Protein AF-A0A962I742-F1 (afdb_monomer)

Radius of gyration: 15.77 Å; Cα contacts (8 Å, |Δi|>4): 439; chains: 1; bounding box: 38×50×47 Å

Structure (mmCIF, N/CA/C/O backbone):
data_AF-A0A962I742-F1
#
_entry.id   AF-A0A962I742-F1
#
loop_
_atom_site.group_PDB
_atom_site.id
_atom_site.type_symbol
_atom_site.label_atom_id
_atom_site.label_alt_id
_atom_site.label_comp_id
_atom_site.label_asym_id
_atom_site.label_entity_id
_atom_site.label_seq_id
_atom_site.pdbx_PDB_ins_code
_atom_site.Cartn_x
_atom_site.Cartn_y
_atom_site.Cartn_z
_atom_site.occupancy
_atom_site.B_iso_or_equiv
_atom_site.auth_seq_id
_atom_site.auth_comp_id
_atom_site.auth_asym_id
_atom_site.auth_atom_id
_atom_site.pdbx_PDB_model_num
ATOM 1 N N . GLY A 1 1 ? -5.589 35.780 15.529 1.00 32.78 1 GLY A N 1
ATOM 2 C CA . GLY A 1 1 ? -4.569 34.776 15.189 1.00 32.78 1 GLY A CA 1
ATOM 3 C C . GLY A 1 1 ? -5.233 33.703 14.368 1.00 32.78 1 GLY A C 1
ATOM 4 O O . GLY A 1 1 ? -6.013 32.946 14.924 1.00 32.78 1 GLY A O 1
ATOM 5 N N . ASN A 1 2 ? -5.004 33.693 13.056 1.00 33.25 2 ASN A N 1
ATOM 6 C CA . ASN A 1 2 ? -5.565 32.672 12.175 1.00 33.25 2 ASN A CA 1
ATOM 7 C C . ASN A 1 2 ? -4.674 31.437 12.244 1.00 33.25 2 ASN A C 1
ATOM 9 O O . ASN A 1 2 ? -3.672 31.348 11.544 1.00 33.25 2 ASN A O 1
ATOM 13 N N . ASN A 1 3 ? -5.045 30.498 13.109 1.00 39.72 3 ASN A N 1
ATOM 14 C CA . ASN A 1 3 ? -4.461 29.166 13.140 1.00 39.72 3 ASN A CA 1
ATOM 15 C C . ASN A 1 3 ? -5.149 28.301 12.073 1.00 39.72 3 ASN A C 1
ATOM 17 O O . ASN A 1 3 ? -5.764 27.285 12.383 1.00 39.72 3 ASN A O 1
ATOM 21 N N . THR A 1 4 ? -5.127 28.753 10.814 1.00 40.09 4 THR A N 1
ATOM 22 C CA . THR A 1 4 ? -5.476 27.881 9.689 1.00 40.09 4 THR A CA 1
ATOM 23 C C . THR A 1 4 ? -4.421 26.782 9.665 1.00 40.09 4 THR A C 1
ATOM 25 O O . THR A 1 4 ? -3.251 27.116 9.450 1.00 40.09 4 THR A O 1
ATOM 28 N N . PRO A 1 5 ? -4.777 25.508 9.912 1.00 49.94 5 PRO A N 1
ATOM 29 C CA . PRO A 1 5 ? -3.835 24.417 9.738 1.00 49.94 5 PRO A CA 1
ATOM 30 C C . PRO A 1 5 ? -3.322 24.522 8.307 1.00 49.94 5 PRO A C 1
ATOM 32 O O . PRO A 1 5 ? -4.120 24.595 7.370 1.00 49.94 5 PRO A O 1
ATOM 35 N N . THR A 1 6 ? -2.007 24.602 8.126 1.00 50.78 6 THR A N 1
ATOM 36 C CA . THR A 1 6 ? -1.408 24.458 6.801 1.00 50.78 6 THR A CA 1
ATOM 37 C C . THR A 1 6 ? -1.999 23.193 6.167 1.00 50.78 6 THR A C 1
ATOM 39 O O . THR A 1 6 ? -1.968 22.144 6.817 1.00 50.78 6 THR A O 1
ATOM 42 N N . PRO A 1 7 ? -2.602 23.257 4.961 1.00 55.03 7 PRO A N 1
ATOM 43 C CA . PRO A 1 7 ? -3.207 22.081 4.351 1.00 55.03 7 PRO A CA 1
ATOM 44 C C . PRO A 1 7 ? -2.136 21.002 4.200 1.00 55.03 7 PRO A C 1
ATOM 46 O O . PRO A 1 7 ? -1.215 21.147 3.399 1.00 55.03 7 PRO A O 1
ATOM 49 N N . GLN A 1 8 ? -2.234 19.929 4.987 1.00 59.94 8 GLN A N 1
ATOM 50 C CA . GLN A 1 8 ? -1.226 18.862 5.004 1.00 59.94 8 GLN A CA 1
ATOM 51 C C . GLN A 1 8 ? -1.271 17.994 3.726 1.00 59.94 8 GLN A C 1
ATOM 53 O O . GLN A 1 8 ? -0.468 17.086 3.566 1.00 59.94 8 GLN A O 1
ATOM 58 N N . GLY A 1 9 ? -2.169 18.302 2.778 1.00 64.56 9 GLY A N 1
ATOM 59 C CA . GLY A 1 9 ? -2.245 17.650 1.464 1.00 64.56 9 GLY A CA 1
ATOM 60 C C . GLY A 1 9 ? -2.973 16.305 1.451 1.00 64.56 9 GLY A C 1
ATOM 61 O O . GLY A 1 9 ? -2.983 15.650 0.414 1.00 64.56 9 GLY A O 1
ATOM 62 N N . TYR A 1 10 ? -3.586 15.907 2.570 1.00 76.88 10 TYR A N 1
ATOM 63 C CA . TYR A 1 10 ? -4.415 14.703 2.647 1.00 76.88 10 TYR A CA 1
ATOM 64 C C . TYR A 1 10 ? -5.630 14.760 1.725 1.00 76.88 10 TYR A C 1
ATOM 66 O O . TYR A 1 10 ? -6.184 15.835 1.486 1.00 76.88 10 TYR A O 1
ATOM 74 N N . GLY A 1 11 ? -6.077 13.581 1.293 1.00 76.31 11 GLY A N 1
ATOM 75 C CA . GLY A 1 11 ? -7.223 13.417 0.400 1.00 76.31 11 GLY A CA 1
ATOM 76 C C . GLY A 1 11 ? -6.829 13.223 -1.060 1.00 76.31 11 GLY A C 1
ATOM 77 O O . GLY A 1 11 ? -7.676 13.390 -1.929 1.00 76.31 11 GLY A O 1
ATOM 78 N N . TYR A 1 12 ? -5.558 12.894 -1.326 1.00 88.75 12 TYR A N 1
ATOM 79 C CA . TYR A 1 12 ? -5.161 12.396 -2.643 1.00 88.75 12 TYR A CA 1
ATOM 80 C C . TYR A 1 12 ? -5.778 11.020 -2.910 1.00 88.75 12 TYR A C 1
ATOM 82 O O . TYR A 1 12 ? -6.292 10.787 -3.996 1.00 88.75 12 TYR A O 1
ATOM 90 N N . ASP A 1 13 ? -5.807 10.178 -1.877 1.00 95.44 13 ASP A N 1
ATOM 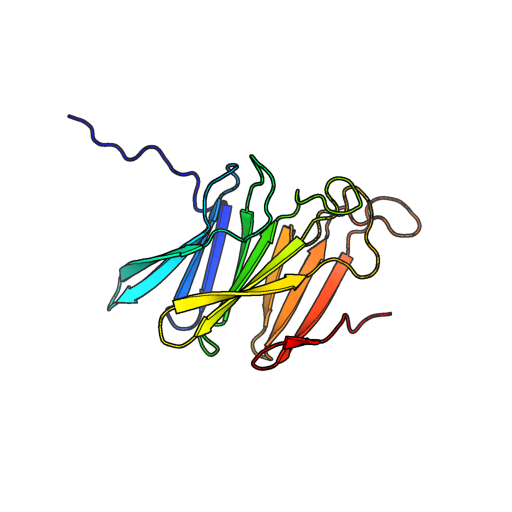91 C CA . ASP A 1 13 ? -6.585 8.947 -1.843 1.00 95.44 13 ASP A CA 1
ATOM 92 C C . ASP A 1 13 ? -7.160 8.722 -0.437 1.00 95.44 13 ASP A C 1
ATOM 94 O O . ASP A 1 13 ? -6.593 9.190 0.564 1.00 95.44 13 ASP A O 1
ATOM 98 N N . VAL A 1 14 ? -8.308 8.049 -0.362 1.00 96.50 14 VAL A N 1
ATOM 99 C CA . VAL A 1 14 ? -9.010 7.717 0.882 1.00 96.50 14 VAL A CA 1
ATOM 100 C C . VAL A 1 14 ? -9.677 6.350 0.772 1.00 96.50 14 VAL A C 1
ATOM 102 O O . VAL A 1 14 ? -10.371 6.061 -0.195 1.00 96.50 14 VAL A O 1
ATOM 105 N N . SER A 1 15 ? -9.553 5.544 1.823 1.00 98.00 15 SER A N 1
ATOM 106 C CA . SER A 1 15 ? -10.233 4.252 1.926 1.00 98.00 15 SER A CA 1
ATOM 107 C C . SER A 1 15 ? -10.853 4.100 3.306 1.00 98.00 15 SER A C 1
ATOM 109 O O . SER A 1 15 ? -10.287 4.540 4.309 1.00 98.00 15 SER A O 1
ATOM 111 N N . VAL A 1 16 ? -12.028 3.476 3.364 1.00 97.44 16 VAL A N 1
ATOM 112 C CA . VAL A 1 16 ? -12.753 3.222 4.608 1.00 97.44 16 VAL A CA 1
ATOM 113 C C . VAL A 1 16 ? -13.403 1.850 4.567 1.00 97.44 16 VAL A C 1
ATOM 115 O O . VAL A 1 16 ? -14.090 1.522 3.607 1.00 97.44 16 VAL A O 1
ATOM 118 N N . ASP A 1 17 ? -13.218 1.081 5.633 1.00 97.69 17 ASP A N 1
ATOM 119 C CA . ASP A 1 17 ? -13.917 -0.181 5.844 1.00 97.69 17 ASP A CA 1
ATOM 120 C C . ASP A 1 17 ? -14.104 -0.446 7.345 1.00 97.69 17 ASP A C 1
ATOM 122 O O . ASP A 1 17 ? -13.255 -0.095 8.162 1.00 97.69 17 ASP A O 1
ATOM 126 N N . GLN A 1 18 ? -15.266 -0.984 7.720 1.00 94.94 18 GLN A N 1
ATOM 127 C CA . GLN A 1 18 ? -15.678 -1.303 9.098 1.00 94.94 18 GLN A CA 1
ATOM 128 C C . GLN A 1 18 ? -15.299 -0.261 10.173 1.00 94.94 18 GLN A C 1
ATOM 130 O O . GLN A 1 18 ? -14.985 -0.580 11.318 1.00 94.94 18 GLN A O 1
ATOM 135 N N . GLY A 1 19 ? -15.373 1.027 9.825 1.00 96.12 19 GLY A N 1
ATOM 136 C CA . GLY A 1 19 ? -15.081 2.131 10.742 1.00 96.12 19 GLY A CA 1
ATOM 137 C C . GLY A 1 19 ? -13.597 2.466 10.905 1.00 96.12 19 GLY A C 1
ATOM 138 O O . GLY A 1 19 ? -13.277 3.361 11.684 1.00 96.12 19 GLY A O 1
ATOM 139 N N . LEU A 1 20 ? -12.708 1.822 10.159 1.00 97.88 20 LEU A N 1
ATOM 140 C CA . LEU A 1 20 ? -11.324 2.230 9.968 1.00 97.88 20 LEU A CA 1
ATOM 141 C C . LEU A 1 20 ? -11.231 3.066 8.688 1.00 97.88 20 LEU A C 1
ATOM 143 O O . LEU A 1 20 ? -11.710 2.647 7.641 1.00 97.88 20 LEU A O 1
ATOM 147 N N . LEU A 1 21 ? -10.642 4.258 8.767 1.00 98.00 21 LEU A N 1
ATOM 148 C CA . LEU A 1 21 ? -10.422 5.144 7.624 1.00 98.00 21 LEU A CA 1
ATOM 149 C C . LEU A 1 21 ? -8.937 5.473 7.508 1.00 98.00 21 LEU A C 1
ATOM 151 O O . LEU A 1 21 ? -8.307 5.846 8.499 1.00 98.00 21 LEU A O 1
ATOM 155 N N . ALA A 1 22 ? -8.405 5.401 6.293 1.00 97.94 22 ALA A N 1
ATOM 156 C CA . ALA A 1 22 ? -7.063 5.849 5.955 1.00 97.94 22 ALA A CA 1
ATOM 157 C C . ALA A 1 22 ? -7.123 6.950 4.891 1.00 97.94 22 ALA A C 1
ATOM 159 O O . ALA A 1 22 ? -7.976 6.920 4.004 1.00 97.94 22 ALA A O 1
ATOM 160 N N . ALA A 1 23 ? -6.216 7.920 4.980 1.00 97.06 23 ALA A N 1
ATOM 161 C CA . ALA A 1 23 ? -6.077 8.986 3.994 1.00 97.06 23 ALA A CA 1
ATOM 162 C C . ALA A 1 23 ? -4.606 9.209 3.630 1.00 97.06 23 ALA A C 1
ATOM 164 O O . ALA A 1 23 ? -3.759 9.399 4.509 1.00 97.06 23 ALA A O 1
ATOM 165 N N . ALA A 1 24 ? -4.333 9.228 2.329 1.00 95.00 24 ALA A N 1
ATOM 166 C CA . ALA A 1 24 ? -3.019 9.439 1.740 1.00 95.00 24 ALA A CA 1
ATOM 167 C C . ALA A 1 24 ? -2.816 10.898 1.295 1.00 95.00 24 ALA A C 1
ATOM 169 O O . ALA A 1 24 ? -3.759 11.702 1.262 1.00 95.00 24 ALA A O 1
ATOM 170 N N . SER A 1 25 ? -1.579 11.247 0.939 1.00 89.38 25 SER A N 1
ATOM 171 C CA . SER A 1 25 ? -1.197 12.589 0.493 1.00 89.38 25 SER A CA 1
ATOM 172 C C . SER A 1 25 ? -0.161 12.507 -0.621 1.00 89.38 25 SER A C 1
ATOM 174 O O . SER A 1 25 ? 0.869 11.850 -0.501 1.00 89.38 25 SER A O 1
ATOM 176 N N . TYR A 1 26 ? -0.375 13.277 -1.685 1.00 83.50 26 TYR A N 1
ATOM 177 C CA . TYR A 1 26 ? 0.591 13.393 -2.780 1.00 83.50 26 TYR A CA 1
ATOM 178 C C . TYR A 1 26 ? 1.884 14.113 -2.371 1.00 83.50 26 TYR A C 1
ATOM 180 O O . TYR A 1 26 ? 2.858 14.125 -3.126 1.00 83.50 26 TYR A O 1
ATOM 188 N N . ARG A 1 27 ? 1.901 14.763 -1.198 1.00 86.19 27 ARG A N 1
ATOM 189 C CA . ARG A 1 27 ? 3.068 15.497 -0.713 1.00 86.19 27 ARG A CA 1
ATOM 190 C C . ARG A 1 27 ? 4.075 14.540 -0.093 1.00 86.19 27 ARG A C 1
ATOM 192 O O . ARG A 1 27 ? 3.780 13.827 0.862 1.00 86.19 27 ARG A O 1
ATOM 199 N N . ALA A 1 28 ? 5.298 14.632 -0.593 1.00 81.56 28 ALA A N 1
ATOM 200 C CA . ALA A 1 28 ? 6.483 14.020 -0.019 1.00 81.56 28 ALA A CA 1
ATOM 201 C C . ALA A 1 28 ? 6.558 14.187 1.513 1.00 81.56 28 ALA A C 1
ATOM 203 O O . ALA A 1 28 ? 6.249 15.260 2.039 1.00 81.56 28 ALA A O 1
ATOM 204 N N . ASN A 1 29 ? 7.001 13.136 2.212 1.00 78.62 29 ASN A N 1
ATOM 205 C CA . ASN A 1 29 ? 7.150 13.085 3.676 1.00 78.62 29 ASN A CA 1
ATOM 206 C C . ASN A 1 29 ? 5.854 13.317 4.482 1.00 78.62 29 ASN A C 1
ATOM 208 O O . ASN A 1 29 ? 5.922 13.591 5.681 1.00 78.62 29 ASN A O 1
ATOM 212 N N . THR A 1 30 ? 4.678 13.228 3.856 1.00 89.06 30 THR A N 1
ATOM 213 C CA . THR A 1 30 ? 3.407 13.243 4.590 1.00 89.06 30 THR A CA 1
ATOM 214 C C . THR A 1 30 ? 3.050 11.805 4.964 1.00 89.06 30 THR A C 1
ATOM 216 O O . THR A 1 30 ? 2.983 10.963 4.067 1.00 89.06 30 THR A O 1
ATOM 219 N N . PRO A 1 31 ? 2.847 11.488 6.254 1.00 92.81 31 PRO A N 1
ATOM 220 C CA . PRO A 1 31 ? 2.447 10.144 6.650 1.00 92.81 31 PRO A CA 1
ATOM 221 C C . PRO A 1 31 ? 1.028 9.831 6.161 1.00 92.81 31 PRO A C 1
ATOM 223 O O . PRO A 1 31 ? 0.290 10.741 5.813 1.00 92.81 31 PRO A O 1
ATOM 226 N N . VAL A 1 32 ? 0.608 8.568 6.189 1.00 96.06 32 VAL A N 1
ATOM 227 C CA . VAL A 1 32 ? -0.809 8.202 6.016 1.00 96.06 32 VAL A CA 1
ATOM 228 C C . VAL A 1 32 ? -1.557 8.479 7.314 1.00 96.06 32 VAL A C 1
ATOM 230 O O . VAL A 1 32 ? -1.135 8.025 8.377 1.00 96.06 32 VAL A O 1
ATOM 233 N N . ALA A 1 33 ? -2.675 9.198 7.251 1.00 97.06 33 ALA A N 1
ATOM 234 C CA . ALA A 1 33 ? -3.514 9.441 8.420 1.00 97.06 33 ALA A CA 1
ATOM 235 C C . ALA A 1 33 ? -4.489 8.280 8.625 1.00 97.06 33 ALA A C 1
ATOM 237 O O . ALA A 1 33 ? -5.206 7.918 7.697 1.00 97.06 33 ALA A O 1
ATOM 238 N N . VAL A 1 34 ? -4.558 7.750 9.847 1.00 97.88 34 VAL A N 1
ATOM 239 C CA . VAL A 1 34 ? -5.486 6.682 10.238 1.00 97.88 34 VAL A CA 1
ATOM 240 C C . VAL A 1 34 ? -6.489 7.229 11.240 1.00 97.88 34 VAL A C 1
ATOM 242 O O . VAL A 1 34 ? -6.129 7.915 12.204 1.00 97.88 34 VAL A O 1
ATOM 245 N N . ARG A 1 35 ? -7.765 6.936 11.015 1.00 98.00 35 ARG A N 1
ATOM 246 C CA . ARG A 1 35 ? -8.881 7.382 11.844 1.00 98.00 35 ARG A CA 1
ATOM 247 C C . ARG A 1 35 ? -9.819 6.231 12.155 1.00 98.00 35 ARG A C 1
ATOM 249 O O . ARG A 1 35 ? -9.983 5.326 11.342 1.00 98.00 35 ARG A O 1
ATOM 256 N N . ARG A 1 36 ? -10.499 6.323 13.296 1.00 97.06 36 ARG A N 1
ATOM 257 C CA . ARG A 1 36 ? -11.502 5.347 13.722 1.00 97.06 36 ARG A CA 1
ATOM 258 C C . ARG A 1 36 ? -12.855 6.004 13.946 1.00 97.06 36 ARG A C 1
ATOM 260 O O . ARG A 1 36 ? -12.949 7.116 14.472 1.00 97.06 36 ARG A O 1
ATOM 267 N N . ARG A 1 37 ? -13.909 5.305 13.534 1.00 97.75 37 ARG A N 1
ATOM 268 C CA . ARG A 1 37 ? -15.294 5.737 13.681 1.00 97.75 37 ARG A CA 1
ATOM 269 C C . ARG A 1 37 ? -15.679 5.775 15.156 1.00 97.75 37 ARG A C 1
ATOM 271 O O . ARG A 1 37 ? -15.518 4.794 15.876 1.00 97.75 37 ARG A O 1
ATOM 278 N N . SER A 1 38 ? -16.228 6.904 15.582 1.00 96.88 38 SER A N 1
ATOM 279 C CA . SER A 1 38 ? -16.801 7.117 16.906 1.00 96.88 38 SER A CA 1
ATOM 280 C C . SER A 1 38 ? -18.118 7.872 16.743 1.00 96.88 38 SER A C 1
ATOM 282 O O . SER A 1 38 ? -18.138 9.056 16.409 1.00 96.88 38 SER A O 1
ATOM 284 N N . GLY A 1 39 ? -19.239 7.164 16.903 1.00 95.06 39 GLY A N 1
ATOM 285 C CA . GLY A 1 39 ? -20.561 7.706 16.584 1.00 95.06 39 GLY A CA 1
ATOM 286 C C . GLY A 1 39 ? -20.677 8.080 15.102 1.00 95.06 39 GLY A C 1
ATOM 287 O O . GLY A 1 39 ? -20.557 7.215 14.231 1.00 95.06 39 GLY A O 1
ATOM 288 N N . ASN A 1 40 ? -20.911 9.366 14.831 1.00 93.44 40 ASN A N 1
ATOM 289 C CA . ASN A 1 40 ? -21.023 9.915 13.475 1.00 93.44 40 ASN A CA 1
ATOM 290 C C . ASN A 1 40 ? -19.712 10.517 12.946 1.00 93.44 40 ASN A C 1
ATOM 292 O O . ASN A 1 40 ? -19.675 10.938 11.793 1.00 93.44 40 ASN A O 1
ATOM 296 N N . ASP A 1 41 ? -18.651 10.524 13.756 1.00 95.44 41 ASP A N 1
ATOM 297 C CA . ASP A 1 41 ? -17.370 11.137 13.415 1.00 95.44 41 ASP A CA 1
ATOM 298 C C . ASP A 1 41 ? -16.265 10.095 13.212 1.00 95.44 41 ASP A C 1
ATOM 300 O O . ASP A 1 41 ? -16.358 8.948 13.652 1.00 95.44 41 ASP A O 1
ATOM 304 N N . PHE A 1 42 ? -15.178 10.525 12.568 1.00 96.12 42 PHE A N 1
ATOM 305 C CA . PHE A 1 42 ? -13.916 9.789 12.488 1.00 96.12 42 PHE A CA 1
ATOM 306 C C . PHE A 1 42 ? -12.840 10.540 13.265 1.00 96.12 42 PHE A C 1
ATOM 308 O O . PHE A 1 42 ? -12.373 11.602 12.835 1.00 96.12 42 PHE A O 1
ATOM 315 N N . LEU A 1 43 ? -12.438 9.978 14.404 1.00 96.06 43 LEU A N 1
ATOM 316 C CA . LEU A 1 43 ? -11.419 10.554 15.274 1.00 96.06 43 LEU A CA 1
ATOM 317 C C . LEU A 1 43 ? -10.021 10.080 14.847 1.00 96.06 43 LEU A C 1
ATOM 319 O O . LEU A 1 43 ? -9.886 8.934 14.414 1.00 96.06 43 LEU A O 1
ATOM 323 N N . PRO A 1 44 ? -8.976 10.922 14.958 1.00 96.62 44 PRO A N 1
ATOM 324 C CA . PRO A 1 44 ? -7.598 10.498 14.714 1.00 96.62 44 PRO A CA 1
ATOM 325 C C . PRO A 1 44 ? -7.204 9.308 15.599 1.00 96.62 44 PRO A C 1
ATOM 327 O O . PRO A 1 44 ? -7.365 9.377 16.815 1.00 96.62 44 PRO A O 1
ATOM 330 N N . GLU A 1 45 ? -6.680 8.240 14.993 1.00 96.31 45 GLU A N 1
ATOM 331 C CA . GLU A 1 45 ? -6.100 7.095 15.710 1.00 96.31 45 GLU A CA 1
ATOM 332 C C . GLU A 1 45 ? -4.570 7.195 15.719 1.00 96.31 45 GLU A C 1
ATOM 334 O O . GLU A 1 45 ? -3.956 7.193 16.782 1.00 96.31 45 GLU A O 1
ATOM 339 N N . THR A 1 46 ? -3.947 7.298 14.540 1.00 97.31 46 THR A N 1
ATOM 340 C CA . THR A 1 46 ? -2.487 7.384 14.393 1.00 97.31 46 THR A CA 1
ATOM 341 C C . THR A 1 46 ? -2.091 7.914 13.010 1.00 97.31 46 THR A C 1
ATOM 343 O O . THR A 1 46 ? -2.943 8.224 12.175 1.00 97.31 46 THR A O 1
ATOM 346 N N . THR A 1 47 ? -0.789 7.993 12.750 1.00 96.00 47 THR A N 1
ATOM 347 C CA . THR A 1 47 ? -0.223 8.202 11.418 1.00 96.00 47 THR A CA 1
ATOM 348 C C . THR A 1 47 ? 0.793 7.110 11.095 1.00 96.00 47 THR A C 1
ATOM 350 O O . THR A 1 47 ? 1.593 6.750 11.959 1.00 96.00 47 THR A O 1
ATOM 353 N N . LEU A 1 48 ? 0.797 6.611 9.860 1.00 95.62 48 LEU A N 1
ATOM 354 C CA . LEU A 1 48 ? 1.703 5.557 9.401 1.00 95.62 48 LEU A CA 1
ATOM 355 C C . LEU A 1 48 ? 2.772 6.126 8.468 1.00 95.62 48 LEU A C 1
ATOM 357 O O . LEU A 1 48 ? 2.463 6.822 7.501 1.00 95.62 48 LEU A O 1
ATOM 361 N N . ILE A 1 49 ? 4.031 5.793 8.751 1.00 93.56 49 ILE A N 1
ATOM 362 C CA . ILE A 1 49 ? 5.172 6.036 7.864 1.00 93.56 49 ILE A CA 1
ATOM 363 C C . ILE A 1 49 ? 5.847 4.686 7.642 1.00 93.56 49 ILE A C 1
ATOM 365 O O . ILE A 1 49 ? 6.352 4.110 8.610 1.00 93.56 49 ILE A O 1
ATOM 369 N N . PRO A 1 50 ? 5.850 4.166 6.406 1.00 94.75 50 PRO A N 1
ATOM 370 C CA . PRO A 1 50 ? 6.619 2.980 6.083 1.00 94.75 50 PRO A CA 1
ATOM 371 C C . PRO A 1 50 ? 8.099 3.126 6.433 1.00 94.75 50 PRO A C 1
ATOM 373 O O . PRO A 1 50 ? 8.728 4.157 6.183 1.00 94.75 50 PRO A O 1
ATOM 376 N N . SER A 1 51 ? 8.667 2.077 7.018 1.00 93.38 51 SER A N 1
ATOM 377 C CA . SER A 1 51 ? 10.100 2.006 7.262 1.00 93.38 51 SER A CA 1
ATOM 378 C C . SER A 1 51 ? 10.836 1.695 5.956 1.00 93.38 51 SER A C 1
ATOM 380 O O . SER A 1 51 ? 10.393 0.885 5.140 1.00 93.38 51 SER A O 1
ATOM 382 N N . GLY A 1 52 ? 11.984 2.347 5.759 1.00 88.56 52 GLY A N 1
ATOM 383 C CA . GLY A 1 52 ? 12.813 2.160 4.566 1.00 88.56 52 GLY A CA 1
ATOM 384 C C . GLY A 1 52 ? 12.471 3.063 3.379 1.00 88.56 52 GLY A C 1
ATOM 385 O O . GLY A 1 52 ? 13.049 2.854 2.317 1.00 88.56 52 GLY A O 1
ATOM 386 N N . LEU A 1 53 ? 11.589 4.057 3.544 1.00 87.62 53 LEU A N 1
ATOM 387 C CA . LEU A 1 53 ? 11.406 5.118 2.548 1.00 87.62 53 LEU A CA 1
ATOM 388 C C . LEU A 1 53 ? 12.661 5.991 2.424 1.00 87.62 53 LEU A C 1
ATOM 390 O O . LEU A 1 53 ? 13.331 6.290 3.418 1.00 87.62 53 LEU A O 1
ATOM 394 N N . ALA A 1 54 ? 12.949 6.437 1.205 1.00 84.75 54 ALA A N 1
ATOM 395 C CA . ALA A 1 54 ? 13.922 7.489 0.960 1.00 84.75 54 ALA A CA 1
ATOM 396 C C . ALA A 1 54 ? 13.348 8.870 1.323 1.00 84.75 54 ALA A C 1
ATOM 398 O O . ALA A 1 54 ? 12.139 9.064 1.481 1.00 84.75 54 ALA A O 1
ATOM 399 N N . ALA A 1 55 ? 14.231 9.863 1.449 1.00 80.19 55 ALA A N 1
ATOM 400 C CA . ALA A 1 55 ? 13.805 11.236 1.681 1.00 80.19 55 ALA A CA 1
ATOM 401 C C . ALA A 1 55 ? 12.942 11.738 0.513 1.00 80.19 55 ALA A C 1
ATOM 403 O O . ALA A 1 55 ? 13.313 11.594 -0.650 1.00 80.19 55 ALA A O 1
ATOM 404 N N . ASN A 1 56 ? 11.843 12.413 0.843 1.00 81.44 56 ASN A N 1
ATOM 405 C CA . ASN A 1 56 ? 10.895 13.006 -0.096 1.00 81.44 56 ASN A CA 1
ATOM 406 C C . ASN A 1 56 ? 10.053 12.021 -0.921 1.00 81.44 56 ASN A C 1
ATOM 408 O O . ASN A 1 56 ? 9.538 12.400 -1.972 1.00 81.44 56 ASN A O 1
ATOM 412 N N . GLU A 1 57 ? 9.856 10.795 -0.444 1.00 87.88 57 GLU A N 1
ATOM 413 C CA . GLU A 1 57 ? 8.937 9.860 -1.093 1.00 87.88 57 GLU A CA 1
ATOM 414 C C . GLU A 1 57 ? 7.481 10.134 -0.672 1.00 87.88 57 GLU A C 1
ATOM 416 O O . GLU A 1 57 ? 7.194 10.260 0.525 1.00 87.88 57 GLU A O 1
ATOM 421 N N . PRO A 1 58 ? 6.552 10.291 -1.630 1.00 89.62 58 PRO A N 1
ATOM 422 C CA . PRO A 1 58 ? 5.139 10.465 -1.330 1.00 89.62 58 PRO A CA 1
ATOM 423 C C . PRO A 1 58 ? 4.397 9.121 -1.235 1.00 89.62 58 PRO A C 1
ATOM 425 O O . PRO A 1 58 ? 4.770 8.135 -1.874 1.00 89.62 58 PRO A O 1
ATOM 428 N N . LEU A 1 59 ? 3.318 9.112 -0.449 1.00 93.50 59 LEU A N 1
ATOM 429 C CA . LEU A 1 59 ? 2.444 7.957 -0.229 1.00 93.50 59 LEU A CA 1
ATOM 430 C C . LEU A 1 59 ? 1.089 8.250 -0.865 1.00 93.50 59 LEU A C 1
ATOM 432 O O . LEU A 1 59 ? 0.330 9.076 -0.359 1.00 93.50 59 LEU A O 1
ATOM 436 N N . TRP A 1 60 ? 0.831 7.633 -2.013 1.00 93.38 60 TRP A N 1
ATOM 437 C CA . TRP A 1 60 ? -0.252 8.037 -2.909 1.00 93.38 60 TRP A CA 1
ATOM 438 C C . TRP A 1 60 ? -1.532 7.260 -2.677 1.00 93.38 60 TRP A C 1
ATOM 440 O O . TRP A 1 60 ? -2.579 7.880 -2.568 1.00 93.38 60 TRP A O 1
ATOM 450 N N . ALA A 1 61 ? -1.446 5.942 -2.547 1.00 96.31 61 ALA A N 1
ATOM 451 C CA . ALA A 1 61 ? -2.625 5.101 -2.411 1.00 96.31 61 ALA A CA 1
ATOM 452 C C . ALA A 1 61 ? -2.762 4.524 -1.010 1.00 96.31 61 ALA A C 1
ATOM 454 O O . ALA A 1 61 ? -1.766 4.258 -0.327 1.00 96.31 61 ALA A O 1
ATOM 455 N N . VAL A 1 62 ? -4.003 4.286 -0.607 1.00 97.88 62 VAL A N 1
ATOM 456 C CA . VAL A 1 62 ? -4.354 3.561 0.609 1.00 97.88 62 VAL A CA 1
ATOM 457 C C . VAL A 1 62 ? -5.517 2.619 0.346 1.00 97.88 62 VAL A C 1
ATOM 459 O O . VAL A 1 62 ? -6.516 2.999 -0.246 1.00 97.88 62 VAL A O 1
ATOM 462 N N . ALA A 1 63 ? -5.432 1.404 0.875 1.00 98.00 63 ALA A N 1
ATOM 463 C CA . ALA A 1 63 ? -6.566 0.489 0.937 1.00 98.00 63 ALA A CA 1
ATOM 464 C C . ALA A 1 63 ? -6.703 -0.069 2.353 1.00 98.00 63 ALA A C 1
ATOM 466 O O . ALA A 1 63 ? -5.702 -0.321 3.027 1.00 98.00 63 ALA A O 1
ATOM 467 N N . VAL A 1 64 ? -7.941 -0.228 2.816 1.00 97.81 64 VAL A N 1
ATOM 468 C CA . VAL A 1 64 ? -8.270 -0.624 4.191 1.00 97.81 64 VAL A CA 1
ATOM 469 C C . VAL A 1 64 ? -9.086 -1.909 4.177 1.00 97.81 64 VAL A C 1
ATOM 471 O O . VAL A 1 64 ? -10.051 -2.009 3.430 1.00 97.81 64 VAL A O 1
ATOM 474 N N . ASP A 1 65 ? -8.723 -2.839 5.054 1.00 96.44 65 ASP A N 1
ATOM 475 C CA . ASP A 1 65 ? -9.570 -3.946 5.500 1.00 96.44 65 ASP A CA 1
ATOM 476 C C . ASP A 1 65 ? -9.748 -3.782 7.010 1.00 96.44 65 ASP A C 1
ATOM 478 O O . ASP A 1 65 ? -8.827 -3.996 7.806 1.00 96.44 65 ASP A O 1
ATOM 482 N N . GLY A 1 66 ? -10.927 -3.301 7.396 1.00 95.38 66 GLY A N 1
ATOM 483 C CA . GLY A 1 66 ? -11.258 -3.011 8.782 1.00 95.38 66 GLY A CA 1
ATOM 484 C C . GLY A 1 66 ? -11.522 -4.278 9.588 1.00 95.38 66 GLY A C 1
ATOM 485 O O . GLY A 1 66 ? -11.216 -4.302 10.779 1.00 95.38 66 GLY A O 1
ATOM 486 N N . ALA A 1 67 ? -12.019 -5.340 8.947 1.00 93.50 67 ALA A N 1
ATOM 487 C CA . ALA A 1 67 ? -12.315 -6.611 9.606 1.00 93.50 67 ALA A CA 1
ATOM 488 C C . ALA A 1 67 ? -11.042 -7.302 10.110 1.00 93.50 67 ALA A C 1
ATOM 490 O O . ALA A 1 67 ? -11.012 -7.830 11.224 1.00 93.50 67 ALA A O 1
ATOM 491 N N . ALA A 1 68 ? -9.983 -7.277 9.303 1.00 92.44 68 ALA A N 1
ATOM 492 C CA . ALA A 1 68 ? -8.687 -7.840 9.660 1.00 92.44 68 ALA A CA 1
ATOM 493 C C . ALA A 1 68 ? -7.693 -6.799 10.195 1.00 92.44 68 ALA A C 1
ATOM 495 O O . ALA A 1 68 ? -6.534 -7.136 10.418 1.00 92.44 68 ALA A O 1
ATOM 496 N N . GLU A 1 69 ? -8.120 -5.549 1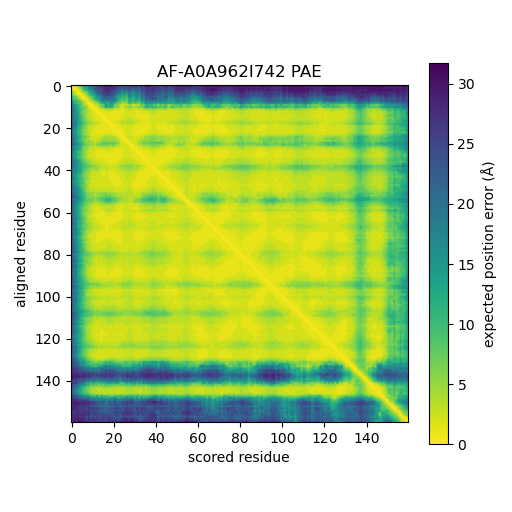0.406 1.00 95.31 69 GLU A N 1
ATOM 497 C CA . GLU A 1 69 ? -7.273 -4.458 10.904 1.00 95.31 69 GLU A CA 1
ATOM 498 C C . GLU A 1 69 ? -5.970 -4.313 10.085 1.00 95.31 69 GLU A C 1
ATOM 500 O O . GLU A 1 69 ? -4.850 -4.318 10.616 1.00 95.31 69 GLU A O 1
ATOM 505 N N . ARG A 1 70 ? -6.135 -4.190 8.761 1.00 95.19 70 ARG A N 1
ATOM 506 C CA . ARG A 1 70 ? -5.064 -4.072 7.763 1.00 95.19 70 ARG A CA 1
ATOM 507 C C . ARG A 1 70 ? -5.176 -2.786 6.955 1.00 95.19 70 ARG A C 1
ATOM 509 O O . ARG A 1 70 ? -6.265 -2.348 6.592 1.00 95.19 70 ARG A O 1
ATOM 516 N N . ILE A 1 71 ? -4.021 -2.204 6.640 1.00 97.62 71 ILE A N 1
ATOM 517 C CA . ILE A 1 71 ? -3.902 -1.045 5.750 1.00 97.62 71 ILE A CA 1
ATOM 518 C C . ILE A 1 71 ? -2.755 -1.295 4.775 1.00 97.62 71 ILE A C 1
ATOM 520 O O . ILE A 1 71 ? -1.615 -1.491 5.197 1.00 97.62 71 ILE A O 1
ATOM 524 N N . ALA A 1 72 ? -3.040 -1.256 3.478 1.00 97.81 72 ALA A N 1
ATOM 525 C CA . ALA A 1 72 ? -2.026 -1.210 2.433 1.00 97.81 72 ALA A CA 1
ATOM 526 C C . ALA A 1 72 ? -1.749 0.250 2.053 1.00 97.81 72 ALA A C 1
ATOM 528 O O . ALA A 1 72 ? -2.675 1.052 1.947 1.00 97.81 72 ALA A O 1
ATOM 529 N N . VAL A 1 73 ? -0.476 0.592 1.861 1.00 97.81 73 VAL A N 1
ATOM 530 C CA . VAL A 1 73 ? -0.012 1.941 1.523 1.00 97.81 73 VAL A CA 1
ATOM 531 C C . VAL A 1 73 ? 0.880 1.887 0.291 1.00 97.81 73 VAL A C 1
ATOM 533 O O . VAL A 1 73 ? 1.885 1.176 0.274 1.00 97.81 73 VAL A O 1
ATOM 536 N N . GLY A 1 74 ? 0.526 2.664 -0.724 1.00 96.62 74 GLY A N 1
ATOM 537 C CA . GLY A 1 74 ? 1.211 2.729 -2.005 1.00 96.62 74 GLY A CA 1
ATOM 538 C C . GLY A 1 74 ? 2.295 3.800 -2.042 1.00 96.62 74 GLY A C 1
ATOM 539 O O . GLY A 1 74 ? 2.036 4.967 -1.743 1.00 96.62 74 GLY A O 1
ATOM 540 N N . ALA A 1 75 ? 3.504 3.414 -2.447 1.00 95.75 75 ALA A N 1
ATOM 541 C CA . ALA A 1 75 ? 4.642 4.303 -2.668 1.00 95.75 75 ALA A CA 1
ATOM 542 C C . ALA A 1 75 ? 5.170 4.130 -4.107 1.00 95.75 75 ALA A C 1
ATOM 544 O O . ALA A 1 75 ? 6.252 3.575 -4.320 1.00 95.75 75 ALA A O 1
ATOM 545 N N . PRO A 1 76 ? 4.430 4.596 -5.124 1.00 94.25 76 PRO A N 1
ATOM 546 C CA . PRO A 1 76 ? 4.746 4.346 -6.536 1.00 94.25 76 PRO A CA 1
ATOM 547 C C . PRO A 1 76 ? 6.051 5.000 -7.013 1.00 94.25 76 PRO A C 1
ATOM 549 O O . PRO A 1 76 ? 6.598 4.622 -8.043 1.00 94.25 76 PRO A O 1
ATOM 552 N N . GLN A 1 77 ? 6.594 5.974 -6.278 1.00 93.69 77 GLN A N 1
ATOM 553 C CA . GLN A 1 77 ? 7.903 6.567 -6.582 1.00 93.69 77 GLN A CA 1
ATOM 554 C C . GLN A 1 77 ? 9.072 5.883 -5.858 1.00 93.69 77 GLN A C 1
ATOM 556 O O . GLN A 1 77 ? 10.223 6.263 -6.084 1.00 93.69 77 GLN A O 1
ATOM 561 N N . HIS A 1 78 ? 8.801 4.866 -5.031 1.00 94.50 78 HIS A N 1
ATOM 562 C CA . HIS A 1 78 ? 9.839 4.163 -4.289 1.00 94.50 78 HIS A CA 1
ATOM 563 C C . HIS A 1 78 ? 10.814 3.463 -5.240 1.00 94.50 78 HIS A C 1
ATOM 565 O O . HIS A 1 78 ? 10.415 2.753 -6.170 1.00 94.50 78 HIS A O 1
ATOM 571 N N . SER A 1 79 ? 12.107 3.681 -5.010 1.00 94.25 79 SER A N 1
ATOM 572 C CA . SER A 1 79 ? 13.188 3.096 -5.808 1.00 94.25 79 SER A CA 1
ATOM 573 C C . SER A 1 79 ? 13.995 2.124 -4.952 1.00 94.25 79 SER A C 1
ATOM 575 O O . SER A 1 79 ? 14.509 2.508 -3.905 1.00 94.25 79 SER A O 1
ATOM 577 N N . VAL A 1 80 ? 14.121 0.869 -5.400 1.00 91.94 80 VAL A N 1
ATOM 578 C CA . VAL A 1 80 ? 14.88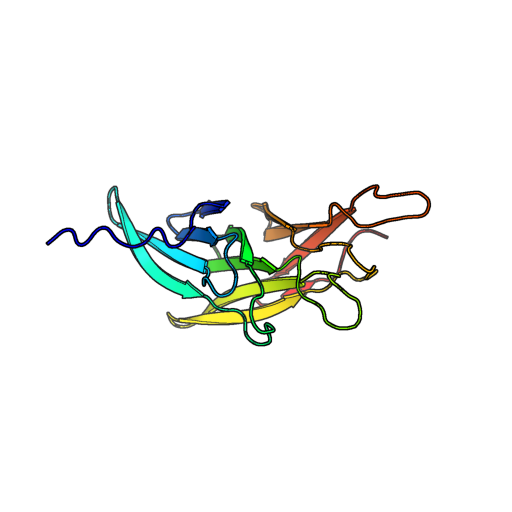8 -0.171 -4.688 1.00 91.94 80 VAL A CA 1
ATOM 579 C C . VAL A 1 80 ? 16.099 -0.593 -5.513 1.00 91.94 80 VAL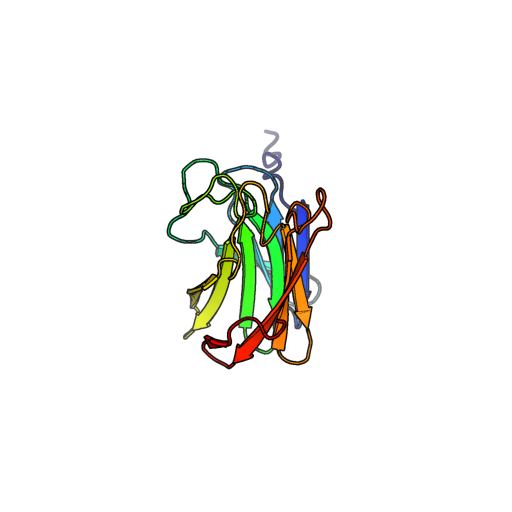 A C 1
ATOM 581 O O . VAL A 1 80 ? 17.227 -0.243 -5.183 1.00 91.94 80 VAL A O 1
ATOM 584 N N . SER A 1 81 ? 15.862 -1.320 -6.603 1.00 93.06 81 SER A N 1
ATOM 585 C CA . SER A 1 81 ? 16.878 -1.704 -7.591 1.00 93.06 81 SER A CA 1
ATOM 586 C C . SER A 1 81 ? 16.731 -0.934 -8.901 1.00 93.06 81 SER A C 1
ATOM 588 O O . SER A 1 81 ? 17.701 -0.787 -9.639 1.00 93.06 81 SER A O 1
ATOM 590 N N . LEU A 1 82 ? 15.524 -0.445 -9.187 1.00 93.62 82 LEU A N 1
ATOM 591 C CA . LEU A 1 82 ? 15.175 0.317 -10.377 1.00 93.62 82 LEU A CA 1
ATOM 592 C C . LEU A 1 82 ? 14.498 1.629 -9.974 1.00 93.62 82 LEU A C 1
ATOM 594 O O . LEU A 1 82 ? 13.796 1.707 -8.960 1.00 93.62 82 LEU A O 1
ATOM 598 N N . THR A 1 83 ? 14.715 2.664 -10.782 1.00 93.06 83 THR A N 1
ATOM 599 C CA . THR A 1 83 ? 14.119 3.986 -10.575 1.00 93.06 83 THR A CA 1
ATOM 600 C C . THR A 1 83 ? 12.601 3.891 -10.670 1.00 93.06 83 THR A C 1
ATOM 602 O O . THR A 1 83 ? 12.081 3.378 -11.657 1.00 93.06 83 THR A O 1
ATOM 605 N N . ARG A 1 84 ? 11.902 4.373 -9.633 1.00 92.38 84 ARG A N 1
ATOM 606 C CA . ARG A 1 84 ? 10.432 4.456 -9.559 1.00 92.38 84 ARG A CA 1
ATOM 607 C C . ARG A 1 84 ? 9.721 3.149 -9.936 1.00 92.38 84 ARG A C 1
ATOM 609 O O . ARG A 1 84 ? 8.658 3.166 -10.553 1.00 92.38 84 ARG A O 1
ATOM 616 N N . GLN A 1 85 ? 10.306 2.009 -9.555 1.00 93.50 85 GLN A N 1
ATOM 617 C CA . GLN A 1 85 ? 9.634 0.715 -9.712 1.00 93.50 85 GLN A CA 1
ATOM 618 C C . GLN A 1 85 ? 8.374 0.616 -8.848 1.00 93.50 85 GLN A C 1
ATOM 620 O O . GLN A 1 85 ? 7.457 -0.117 -9.199 1.00 93.50 85 GLN A O 1
ATOM 625 N N . GLY A 1 86 ? 8.321 1.378 -7.753 1.00 95.25 86 GLY A N 1
ATOM 626 C CA . GLY A 1 86 ? 7.200 1.404 -6.829 1.00 95.25 86 GLY A CA 1
ATOM 627 C C . GLY A 1 86 ? 7.251 0.292 -5.783 1.00 95.25 86 GLY A C 1
ATOM 628 O O . GLY A 1 86 ? 8.016 -0.673 -5.884 1.00 95.25 86 GLY A O 1
ATOM 629 N N . ALA A 1 87 ? 6.452 0.463 -4.735 1.00 95.69 87 ALA A N 1
ATOM 630 C CA . ALA A 1 87 ? 6.295 -0.491 -3.648 1.00 95.69 87 ALA A CA 1
ATOM 631 C C . ALA A 1 87 ? 4.929 -0.337 -2.976 1.00 95.69 87 ALA A C 1
ATOM 633 O O . ALA A 1 87 ? 4.327 0.738 -2.993 1.00 95.69 87 ALA A O 1
ATOM 634 N N . VAL A 1 88 ? 4.493 -1.405 -2.311 1.00 96.94 88 VAL A N 1
ATOM 635 C CA . VAL A 1 88 ? 3.348 -1.381 -1.395 1.00 96.94 88 VAL A CA 1
ATOM 636 C C . VAL A 1 88 ? 3.803 -1.825 -0.017 1.00 96.94 88 VAL A C 1
ATOM 638 O O . VAL A 1 88 ? 4.536 -2.800 0.126 1.00 96.94 88 VAL A O 1
ATOM 641 N N . PHE A 1 89 ? 3.364 -1.120 1.014 1.00 96.12 89 PHE A N 1
ATOM 642 C CA . PHE A 1 89 ? 3.659 -1.440 2.403 1.00 96.12 89 PHE A CA 1
ATOM 643 C C . PHE A 1 89 ? 2.376 -1.852 3.106 1.00 96.12 89 PHE A C 1
ATOM 645 O O . PHE A 1 89 ? 1.383 -1.132 3.055 1.00 96.12 89 PHE A O 1
ATOM 652 N N . VAL A 1 90 ? 2.397 -3.005 3.767 1.00 96.62 90 VAL A N 1
ATOM 653 C CA . VAL A 1 90 ? 1.221 -3.546 4.455 1.00 96.62 90 VAL A CA 1
ATOM 654 C C . VAL A 1 90 ? 1.410 -3.400 5.953 1.00 96.62 90 VAL A C 1
ATOM 656 O O . VAL A 1 90 ? 2.361 -3.934 6.533 1.00 96.62 90 VAL A O 1
ATOM 659 N N . PHE A 1 91 ? 0.482 -2.701 6.589 1.00 96.81 91 PHE A N 1
ATOM 660 C CA . PHE A 1 91 ? 0.398 -2.559 8.031 1.00 96.81 91 PHE A CA 1
ATOM 661 C C . PHE A 1 91 ? -0.702 -3.449 8.585 1.00 96.81 91 PHE A C 1
ATOM 663 O O . PHE A 1 91 ? -1.790 -3.531 8.020 1.00 96.81 91 PHE A O 1
ATOM 670 N N . HIS A 1 92 ? -0.418 -4.071 9.722 1.00 95.62 92 HIS A N 1
ATOM 671 C CA . HIS A 1 92 ? -1.378 -4.861 10.476 1.00 95.62 92 HIS A CA 1
ATOM 672 C C . HIS A 1 92 ? -1.409 -4.362 11.916 1.00 95.62 92 HIS A C 1
ATOM 674 O O . HIS A 1 92 ? -0.362 -4.081 12.516 1.00 95.62 92 HIS A O 1
ATOM 680 N N . ARG A 1 93 ? -2.603 -4.259 12.497 1.00 95.56 93 ARG A N 1
ATOM 681 C CA . ARG A 1 93 ? -2.750 -3.884 13.901 1.00 95.56 93 ARG A CA 1
ATOM 682 C C . ARG A 1 93 ? -2.557 -5.111 14.784 1.00 95.56 93 ARG A C 1
ATOM 684 O O . ARG A 1 93 ? -3.300 -6.081 14.706 1.00 95.56 93 ARG A O 1
ATOM 691 N N . GLN A 1 94 ? -1.548 -5.090 15.644 1.00 91.44 94 GLN A N 1
ATOM 692 C CA . GLN A 1 94 ? -1.238 -6.175 16.574 1.00 91.44 94 GLN A CA 1
ATOM 693 C C . GLN A 1 94 ? -1.117 -5.617 17.988 1.00 91.44 94 GLN A C 1
ATOM 695 O O . GLN A 1 94 ? -0.402 -4.642 18.222 1.00 91.44 94 GLN A O 1
ATOM 700 N N . ALA A 1 95 ? -1.841 -6.222 18.935 1.00 91.25 95 ALA A N 1
ATOM 701 C CA . ALA A 1 95 ? -1.866 -5.798 20.339 1.00 91.25 95 ALA A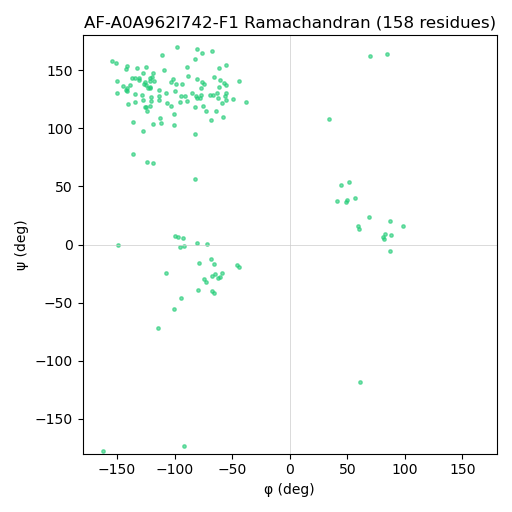 CA 1
ATOM 702 C C . ALA A 1 95 ? -2.113 -4.281 20.523 1.00 91.25 95 ALA A C 1
ATOM 704 O O . ALA A 1 95 ? -1.507 -3.634 21.373 1.00 91.25 95 ALA A O 1
ATOM 705 N N . GLY A 1 96 ? -2.989 -3.703 19.695 1.00 90.19 96 GLY A N 1
ATOM 706 C CA . GLY A 1 96 ? -3.344 -2.284 19.756 1.00 90.19 96 GLY A CA 1
ATOM 707 C C . GLY A 1 96 ? -2.446 -1.336 18.957 1.00 90.19 96 GLY A C 1
ATOM 708 O O . GLY A 1 96 ? -2.781 -0.160 18.859 1.00 90.19 96 GLY A O 1
ATOM 709 N N . ASN A 1 97 ? -1.356 -1.829 18.361 1.00 93.75 97 ASN A N 1
ATOM 710 C CA . ASN A 1 97 ? -0.385 -1.012 17.636 1.00 93.75 97 ASN A CA 1
ATOM 711 C C . ASN A 1 97 ? -0.306 -1.410 16.163 1.00 93.75 97 ASN A C 1
ATOM 713 O O . ASN A 1 97 ? -0.309 -2.593 15.833 1.00 93.75 97 ASN A O 1
ATOM 717 N N . TRP A 1 98 ? -0.182 -0.423 15.283 1.00 97.25 98 TRP A N 1
ATOM 718 C CA . TRP A 1 98 ? 0.064 -0.651 13.863 1.00 97.25 98 TRP A CA 1
ATOM 719 C C . TRP A 1 98 ? 1.533 -0.988 13.623 1.00 97.25 98 TRP A C 1
ATOM 721 O O . TRP A 1 98 ? 2.419 -0.233 14.021 1.00 97.25 98 TRP A O 1
ATOM 731 N N . GLN A 1 99 ? 1.787 -2.115 12.964 1.00 96.19 99 GLN A N 1
ATOM 732 C CA . GLN A 1 99 ? 3.130 -2.563 12.610 1.00 96.19 99 GLN A CA 1
ATOM 733 C C . GLN A 1 99 ? 3.211 -2.814 11.109 1.00 96.19 99 GLN A C 1
ATOM 735 O O . GLN A 1 99 ? 2.298 -3.403 10.531 1.00 96.19 99 GLN A O 1
ATOM 740 N N . GLN A 1 100 ? 4.303 -2.380 10.477 1.00 95.88 100 GLN A N 1
ATOM 741 C CA . GLN A 1 100 ? 4.587 -2.751 9.094 1.00 95.88 100 GLN A CA 1
ATOM 742 C C . GLN A 1 100 ? 4.910 -4.243 9.057 1.00 95.88 100 GLN A C 1
ATOM 744 O O . GLN A 1 100 ? 5.975 -4.668 9.497 1.00 95.88 100 GLN A O 1
ATOM 749 N N . SER A 1 101 ? 3.975 -5.021 8.531 1.00 93.88 101 SER A N 1
ATOM 750 C CA . SER A 1 101 ? 4.112 -6.466 8.382 1.00 93.88 101 SER A CA 1
ATOM 751 C C . SER A 1 101 ? 4.962 -6.821 7.165 1.00 93.88 101 SER A C 1
ATOM 753 O O . SER A 1 101 ? 5.774 -7.739 7.234 1.00 93.88 101 SER A O 1
ATOM 755 N N . GLN A 1 102 ? 4.812 -6.084 6.056 1.00 92.50 102 GLN A N 1
ATOM 756 C CA . GLN A 1 102 ? 5.439 -6.436 4.783 1.00 92.50 102 GLN A CA 1
ATOM 757 C C . GLN A 1 102 ? 5.744 -5.225 3.900 1.00 92.50 102 GLN A C 1
ATOM 759 O O . GLN A 1 102 ? 5.094 -4.181 3.990 1.00 92.50 102 GLN A O 1
ATOM 764 N N . ARG A 1 103 ? 6.717 -5.414 3.001 1.00 94.25 103 ARG A N 1
ATOM 765 C CA . ARG A 1 103 ? 6.964 -4.571 1.827 1.00 94.25 103 ARG A CA 1
ATOM 766 C C . ARG A 1 103 ? 6.879 -5.448 0.583 1.00 94.25 103 ARG A C 1
ATOM 768 O O . ARG A 1 103 ? 7.672 -6.376 0.434 1.00 94.25 103 ARG A O 1
ATOM 775 N N . LEU A 1 104 ? 5.943 -5.129 -0.296 1.00 94.12 104 LEU A N 1
ATOM 776 C CA . LEU A 1 104 ? 5.715 -5.798 -1.566 1.00 94.12 104 LEU A CA 1
ATOM 777 C C . LEU A 1 104 ? 6.367 -5.004 -2.695 1.00 94.12 104 LEU A C 1
ATOM 779 O O . LEU A 1 104 ? 6.285 -3.775 -2.739 1.00 94.12 104 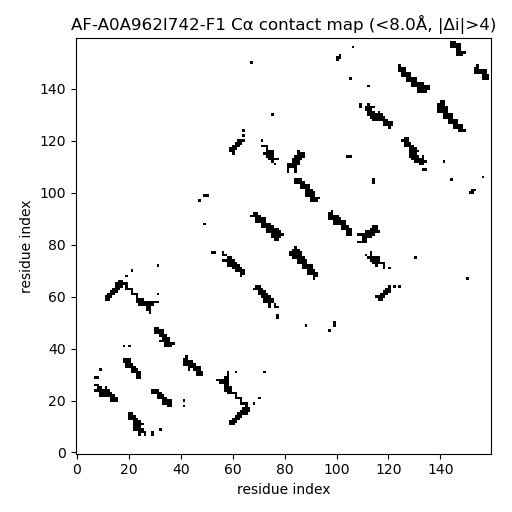LEU A O 1
ATOM 783 N N . LEU A 1 105 ? 6.992 -5.735 -3.608 1.00 92.12 105 LEU A N 1
ATOM 784 C CA . LEU A 1 105 ? 7.530 -5.241 -4.870 1.00 92.12 105 LEU A CA 1
ATOM 785 C C . LEU A 1 105 ? 6.924 -6.088 -5.993 1.00 92.12 105 LEU A C 1
ATOM 787 O O . LEU A 1 105 ? 6.613 -7.262 -5.765 1.00 92.12 105 LEU A O 1
ATOM 791 N N . SER A 1 106 ? 6.802 -5.516 -7.192 1.00 87.81 106 SER A N 1
ATOM 792 C CA . SER A 1 106 ? 6.429 -6.289 -8.383 1.00 87.81 106 SER A CA 1
ATOM 793 C C . SER A 1 106 ? 7.416 -7.446 -8.604 1.00 87.81 106 SER A C 1
ATOM 795 O O . SER A 1 106 ? 8.628 -7.289 -8.418 1.00 87.81 106 SER A O 1
ATOM 797 N N . SER A 1 107 ? 6.886 -8.614 -8.975 1.00 83.62 107 SER A N 1
ATOM 798 C CA . SER A 1 107 ? 7.644 -9.825 -9.331 1.00 83.62 107 SER A CA 1
ATOM 799 C C . SER A 1 107 ? 8.439 -9.641 -10.630 1.00 83.62 107 SER A C 1
ATOM 801 O O . SER A 1 107 ? 9.507 -10.233 -10.798 1.00 83.62 107 SER A O 1
ATOM 803 N N . THR A 1 108 ? 7.954 -8.760 -11.504 1.00 82.88 108 THR A N 1
ATOM 804 C CA . THR A 1 108 ? 8.568 -8.341 -12.764 1.00 82.88 108 THR A CA 1
ATOM 805 C C . THR A 1 108 ? 8.856 -6.838 -12.710 1.00 82.88 108 THR A C 1
ATOM 807 O O . THR A 1 108 ? 8.159 -6.048 -13.346 1.00 82.88 108 THR A O 1
ATOM 810 N N . PRO A 1 109 ? 9.832 -6.398 -11.893 1.00 85.06 109 PRO A N 1
ATOM 811 C CA . PRO A 1 109 ? 10.046 -4.981 -11.653 1.00 85.06 109 PRO A CA 1
ATOM 812 C C . PRO A 1 109 ? 10.596 -4.296 -12.906 1.00 85.06 109 PRO A C 1
ATOM 814 O O . PRO A 1 109 ? 11.636 -4.691 -13.435 1.00 85.06 109 PRO A O 1
ATOM 817 N N . ASN A 1 110 ? 9.944 -3.206 -13.307 1.00 89.19 110 ASN A N 1
ATOM 818 C CA . ASN A 1 110 ? 10.372 -2.358 -14.415 1.00 89.19 110 ASN A CA 1
ATOM 819 C C . ASN A 1 110 ? 10.650 -0.940 -13.896 1.00 89.19 110 ASN A C 1
ATOM 821 O O . ASN A 1 110 ? 10.003 -0.470 -12.956 1.00 89.19 110 ASN A O 1
ATOM 825 N N . SER A 1 111 ? 11.612 -0.240 -14.502 1.00 91.31 111 SER A N 1
ATOM 826 C CA . SER A 1 111 ? 11.808 1.184 -14.214 1.00 91.31 111 SER A CA 1
ATOM 827 C C . SER A 1 111 ? 10.552 1.965 -14.584 1.00 91.31 111 SER A C 1
ATOM 829 O O . SER A 1 111 ? 9.930 1.680 -15.605 1.00 91.31 111 SER A O 1
ATOM 831 N N . GLU A 1 112 ? 10.208 2.953 -13.763 1.00 91.19 112 GLU A N 1
ATOM 832 C CA . GLU A 1 112 ? 9.004 3.774 -13.902 1.00 91.19 112 GLU A CA 1
ATOM 833 C C . GLU A 1 112 ? 7.684 2.985 -13.853 1.00 91.19 112 GLU A C 1
ATOM 835 O O . GLU A 1 112 ? 6.658 3.558 -14.171 1.00 91.19 112 GLU A O 1
ATOM 840 N N . ALA A 1 113 ? 7.653 1.713 -13.427 1.00 90.56 113 ALA A N 1
ATOM 841 C CA . ALA A 1 113 ? 6.407 0.933 -13.381 1.00 90.56 113 ALA A CA 1
ATOM 842 C C . ALA A 1 113 ? 5.337 1.538 -12.459 1.00 90.56 113 ALA A C 1
ATOM 844 O O . ALA A 1 113 ? 4.142 1.354 -12.688 1.00 90.56 113 ALA A O 1
ATOM 845 N N . GLN A 1 114 ? 5.772 2.263 -11.423 1.00 93.12 114 GLN A N 1
ATOM 846 C CA . GLN A 1 114 ? 4.894 2.883 -10.434 1.00 93.12 114 GLN A CA 1
ATOM 847 C C . GLN A 1 114 ? 3.964 1.875 -9.744 1.00 93.12 114 GLN A C 1
ATOM 849 O O . GLN A 1 114 ? 2.804 2.168 -9.477 1.00 93.12 114 GLN A O 1
ATOM 854 N N . PHE A 1 115 ? 4.484 0.686 -9.422 1.00 94.44 115 PHE A N 1
ATOM 855 C CA . PHE A 1 115 ? 3.756 -0.320 -8.653 1.00 94.44 115 PHE A CA 1
ATOM 856 C C . PHE A 1 115 ? 3.264 0.251 -7.316 1.00 94.44 115 PHE A C 1
ATOM 858 O O . PHE A 1 115 ? 4.036 0.851 -6.561 1.00 94.44 115 PHE A O 1
ATOM 865 N N . GLY A 1 116 ? 1.983 0.046 -7.010 1.00 95.19 116 GLY A N 1
ATOM 866 C CA . GLY A 1 116 ? 1.354 0.617 -5.822 1.00 95.19 116 GLY A CA 1
ATOM 867 C C . GLY A 1 116 ? 0.791 2.014 -6.035 1.00 95.19 116 GLY A C 1
ATOM 868 O O . GLY A 1 116 ? 0.621 2.740 -5.060 1.00 95.19 116 GLY A O 1
ATOM 869 N N . GLU A 1 117 ? 0.535 2.422 -7.277 1.00 94.38 117 GLU A N 1
ATOM 870 C CA . GLU A 1 117 ? -0.127 3.702 -7.531 1.00 94.38 117 GLU A CA 1
ATOM 871 C C . GLU A 1 117 ? -1.614 3.681 -7.178 1.00 94.38 117 GLU A C 1
ATOM 873 O O . GLU A 1 117 ? -2.140 4.684 -6.712 1.00 94.38 117 GLU A O 1
ATOM 878 N N . GLU A 1 118 ? -2.260 2.531 -7.346 1.00 94.62 118 GLU A N 1
ATOM 879 C CA . GLU A 1 118 ? -3.648 2.291 -6.963 1.00 94.62 118 GLU A CA 1
ATOM 880 C C . GLU A 1 118 ? -3.726 0.990 -6.171 1.00 94.62 118 GLU A C 1
ATOM 882 O O . GLU A 1 118 ? -2.996 0.033 -6.458 1.00 94.62 118 GLU A O 1
ATOM 887 N N . LEU A 1 119 ? -4.599 0.956 -5.164 1.00 96.69 119 LEU A N 1
ATOM 888 C CA . LEU A 1 119 ? -4.765 -0.188 -4.276 1.00 96.69 119 LEU A CA 1
ATOM 889 C C . LEU A 1 119 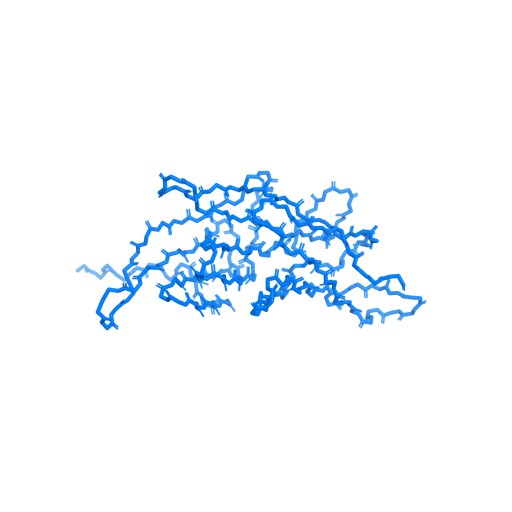? -6.242 -0.469 -4.024 1.00 96.69 119 LEU A C 1
ATOM 891 O O . LEU A 1 119 ? -7.039 0.445 -3.840 1.00 96.69 119 LEU A O 1
ATOM 895 N N . LEU A 1 120 ? -6.579 -1.751 -3.930 1.00 95.88 120 LEU A N 1
ATOM 896 C CA . LEU A 1 120 ? -7.870 -2.215 -3.435 1.00 95.88 120 LEU A CA 1
ATOM 897 C C . LEU A 1 120 ? -7.647 -3.460 -2.584 1.00 95.88 120 LEU A C 1
ATOM 899 O O . LEU A 1 120 ? -6.938 -4.369 -3.005 1.00 95.88 120 LEU A O 1
ATOM 903 N N . ILE A 1 121 ? -8.281 -3.523 -1.416 1.00 94.81 121 ILE A N 1
ATOM 904 C CA . ILE A 1 121 ? -8.426 -4.778 -0.680 1.00 94.81 121 ILE A CA 1
ATOM 905 C C . ILE A 1 121 ? -9.857 -5.257 -0.897 1.00 94.81 121 ILE A C 1
ATOM 907 O O . ILE A 1 121 ? -10.803 -4.538 -0.589 1.00 94.81 121 ILE A O 1
ATOM 911 N N . ALA A 1 122 ? -10.000 -6.437 -1.491 1.00 92.06 122 ALA A N 1
ATOM 912 C CA . ALA A 1 122 ? -11.285 -7.068 -1.736 1.00 92.06 122 ALA A CA 1
ATOM 913 C C . ALA A 1 122 ? -11.793 -7.800 -0.484 1.00 92.06 122 ALA A C 1
ATOM 915 O O . ALA A 1 122 ? -11.011 -8.194 0.383 1.00 92.06 122 ALA A O 1
ATOM 916 N N . ASP A 1 123 ? -13.103 -8.049 -0.437 1.00 88.62 123 ASP A N 1
ATOM 917 C CA . ASP A 1 123 ? -13.774 -8.732 0.681 1.00 88.62 123 ASP A CA 1
ATOM 918 C C . ASP A 1 123 ? -13.231 -10.148 0.951 1.00 88.62 123 ASP A C 1
ATOM 920 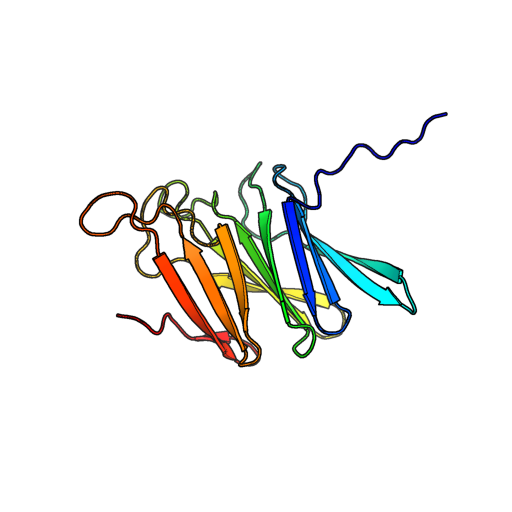O O . ASP A 1 123 ? -13.336 -10.661 2.064 1.00 88.62 123 ASP A O 1
ATOM 924 N N . ASP A 1 124 ? -12.645 -10.796 -0.061 1.00 87.31 124 ASP A N 1
ATOM 925 C CA . ASP A 1 124 ? -12.008 -12.111 0.071 1.00 87.31 124 ASP A CA 1
ATOM 926 C C . ASP A 1 124 ? -10.582 -12.050 0.659 1.00 87.31 124 ASP A C 1
ATOM 928 O O . ASP A 1 124 ? -9.926 -13.082 0.825 1.00 87.31 124 ASP A O 1
ATOM 932 N N . GLY A 1 125 ? -10.109 -10.849 1.001 1.00 85.75 125 GLY A N 1
ATOM 933 C CA . GLY A 1 125 ? -8.775 -10.587 1.527 1.00 85.75 125 GLY A CA 1
ATOM 934 C C . GLY A 1 125 ? -7.696 -10.458 0.452 1.00 85.75 125 GLY A C 1
ATOM 935 O O . GLY A 1 125 ? -6.514 -10.413 0.793 1.00 85.75 125 GLY A O 1
ATOM 936 N N . SER A 1 126 ? -8.049 -10.409 -0.833 1.00 89.94 126 SER A N 1
ATOM 937 C CA . SER A 1 126 ? -7.081 -10.163 -1.904 1.00 89.94 126 SER A CA 1
ATOM 938 C C . SER A 1 126 ? -6.701 -8.686 -1.973 1.00 89.94 126 SER A C 1
ATOM 940 O O . SER A 1 126 ? -7.562 -7.811 -1.953 1.00 89.94 126 SER A O 1
ATOM 942 N N . LEU A 1 127 ? -5.408 -8.399 -2.100 1.00 93.12 127 LEU A N 1
ATOM 943 C CA . LEU A 1 127 ? -4.889 -7.077 -2.434 1.00 93.12 127 LEU A CA 1
ATOM 944 C C . LEU A 1 127 ? -4.656 -6.996 -3.939 1.00 93.12 127 LEU A C 1
ATOM 946 O O . LEU A 1 127 ? -3.885 -7.774 -4.501 1.00 93.12 127 LEU A O 1
ATOM 950 N N . LEU A 1 128 ? -5.297 -6.026 -4.574 1.00 93.44 128 LEU A N 1
ATOM 951 C CA . LEU A 1 128 ? -5.071 -5.663 -5.961 1.00 93.44 128 LEU A CA 1
ATOM 952 C C . LEU A 1 128 ? -4.160 -4.439 -5.990 1.00 93.44 128 LEU A C 1
ATOM 954 O O . LEU A 1 128 ? -4.393 -3.468 -5.265 1.00 93.44 128 LEU A O 1
ATOM 958 N N . VAL A 1 129 ? -3.123 -4.497 -6.822 1.00 94.56 129 VAL A N 1
ATOM 959 C CA . VAL A 1 129 ? -2.109 -3.447 -6.932 1.00 94.56 129 VAL A CA 1
ATOM 960 C C . VAL A 1 129 ? -1.971 -2.999 -8.376 1.00 94.56 129 VAL A C 1
ATOM 962 O O . VAL A 1 129 ? -1.580 -3.788 -9.234 1.00 94.56 129 VAL A O 1
ATOM 965 N N . GLY A 1 130 ? -2.252 -1.723 -8.629 1.00 91.69 130 GLY A N 1
ATOM 966 C CA . GLY A 1 130 ? -2.032 -1.087 -9.923 1.00 91.69 130 GLY A CA 1
ATOM 967 C C . GLY A 1 130 ? -0.576 -0.663 -10.134 1.00 91.69 130 GLY A C 1
ATOM 968 O O . GLY A 1 130 ? 0.093 -0.178 -9.215 1.00 91.69 130 GLY A O 1
ATOM 969 N N . ALA A 1 131 ? -0.103 -0.820 -11.367 1.00 89.38 131 ALA A N 1
ATOM 970 C CA . ALA A 1 131 ? 1.182 -0.340 -11.866 1.00 89.38 131 ALA A CA 1
ATOM 971 C C . ALA A 1 131 ? 0.977 0.286 -13.258 1.00 89.38 131 ALA A C 1
ATOM 973 O O . ALA A 1 131 ? 1.214 -0.357 -14.281 1.00 89.38 131 ALA A O 1
ATOM 974 N N . HIS A 1 132 ? 0.457 1.518 -13.322 1.00 79.31 132 HIS A N 1
ATOM 975 C CA . HIS A 1 132 ? -0.042 2.105 -14.580 1.00 79.31 132 HIS A CA 1
ATOM 976 C C . HIS A 1 132 ? 1.031 2.273 -15.664 1.00 79.31 132 HIS A C 1
ATOM 978 O O . HIS A 1 132 ? 0.719 2.278 -16.851 1.00 79.31 132 HIS A O 1
ATOM 984 N N . SER A 1 133 ? 2.287 2.460 -15.257 1.00 78.31 133 SER A N 1
ATOM 985 C CA . SER A 1 133 ? 3.403 2.699 -16.170 1.00 78.31 133 SER A CA 1
ATOM 986 C C . SER A 1 133 ? 4.219 1.430 -16.412 1.00 78.31 133 SER A C 1
ATOM 988 O O . SER A 1 133 ? 5.254 1.473 -17.086 1.00 78.31 133 SER A O 1
ATOM 990 N N . GLU A 1 134 ? 3.757 0.274 -15.914 1.00 73.81 134 GLU A N 1
ATOM 991 C CA . GLU A 1 134 ? 4.367 -1.000 -16.267 1.00 73.81 134 GLU A CA 1
ATOM 992 C C . GLU A 1 134 ? 4.298 -1.195 -17.785 1.00 73.81 134 GLU A C 1
ATOM 994 O O . GLU A 1 134 ? 3.244 -1.156 -18.423 1.00 73.81 134 GLU A O 1
ATOM 999 N N . THR A 1 135 ? 5.472 -1.367 -18.385 1.00 66.19 135 THR A N 1
ATOM 1000 C CA . THR A 1 135 ? 5.605 -1.643 -19.812 1.00 66.19 135 THR A CA 1
ATOM 1001 C C . THR A 1 135 ? 5.845 -3.131 -20.004 1.00 66.19 135 THR A C 1
ATOM 1003 O O . THR A 1 135 ? 6.909 -3.632 -19.643 1.00 66.19 135 THR A O 1
ATOM 1006 N N . ARG A 1 136 ? 4.874 -3.827 -20.598 1.00 60.56 136 ARG A N 1
ATOM 1007 C CA . ARG A 1 136 ? 5.085 -5.138 -21.229 1.00 60.56 136 ARG A CA 1
ATOM 1008 C C . ARG A 1 136 ? 5.408 -4.923 -22.711 1.00 60.56 136 ARG A C 1
ATOM 1010 O O . ARG A 1 136 ? 5.703 -3.796 -23.097 1.00 60.56 136 ARG A O 1
ATOM 1017 N N . ALA A 1 137 ? 5.501 -5.986 -23.509 1.00 59.53 137 ALA A N 1
ATOM 1018 C CA . ALA A 1 137 ? 6.235 -6.051 -24.782 1.00 59.53 137 ALA A CA 1
ATOM 1019 C C . ALA A 1 137 ? 6.081 -4.861 -25.771 1.00 59.53 137 ALA A C 1
ATOM 1021 O O . ALA A 1 137 ? 6.983 -4.678 -26.589 1.00 59.53 137 ALA A O 1
ATOM 1022 N N . PHE A 1 138 ? 5.043 -4.013 -25.685 1.00 46.06 138 PHE A N 1
ATOM 1023 C CA . PHE A 1 138 ? 5.002 -2.690 -26.321 1.00 46.06 138 PHE A CA 1
ATOM 1024 C C . PHE A 1 138 ? 4.333 -1.613 -25.424 1.00 46.06 138 PHE A C 1
ATOM 1026 O O . PHE A 1 138 ? 3.173 -1.729 -25.095 1.00 46.06 138 PHE A O 1
ATOM 1033 N N . ARG A 1 139 ? 5.062 -0.530 -25.087 1.00 52.41 139 ARG A N 1
ATOM 1034 C CA . ARG A 1 139 ? 4.633 0.774 -24.492 1.00 52.41 139 ARG A CA 1
ATOM 1035 C C . ARG A 1 139 ? 3.457 0.792 -23.479 1.00 52.41 139 ARG A C 1
ATOM 1037 O O . ARG A 1 139 ? 2.308 0.827 -23.896 1.00 52.41 139 ARG A O 1
ATOM 1044 N N . PHE A 1 140 ? 3.776 1.018 -22.193 1.00 55.38 140 PHE A N 1
ATOM 1045 C CA . PHE A 1 140 ? 2.875 1.544 -21.140 1.00 55.38 140 PHE A CA 1
ATOM 1046 C C . PHE A 1 140 ? 1.467 0.921 -21.104 1.00 55.38 140 PHE A C 1
ATOM 1048 O O . PHE A 1 140 ? 0.465 1.632 -21.137 1.00 55.38 140 PHE A O 1
ATOM 1055 N N . GLU A 1 141 ? 1.385 -0.408 -21.075 1.00 65.69 141 GLU A N 1
ATOM 1056 C CA . GLU A 1 141 ? 0.097 -1.119 -21.047 1.00 65.69 141 GLU A CA 1
ATOM 1057 C C . GLU A 1 141 ? -0.534 -1.120 -19.644 1.00 65.69 141 GLU A C 1
ATOM 1059 O O . GLU A 1 141 ? -1.733 -1.362 -19.508 1.00 65.69 141 GLU A O 1
ATOM 1064 N N . GLY A 1 142 ? 0.260 -0.809 -18.615 1.00 74.44 142 GLY A N 1
ATOM 1065 C CA . GLY A 1 142 ? -0.135 -0.929 -17.222 1.00 74.44 142 GLY A CA 1
ATOM 1066 C C . GLY A 1 142 ? -0.280 -2.393 -16.799 1.00 74.44 142 GLY A C 1
ATOM 1067 O O . GLY A 1 142 ? -0.384 -3.305 -17.621 1.00 74.44 142 GLY A O 1
ATOM 1068 N N . ALA A 1 143 ? -0.273 -2.636 -15.494 1.00 82.06 143 ALA A N 1
ATOM 1069 C CA . ALA A 1 143 ? -0.547 -3.954 -14.935 1.00 82.06 143 ALA A CA 1
ATOM 1070 C C . ALA A 1 143 ? -1.383 -3.853 -13.658 1.00 82.06 143 ALA A C 1
ATOM 1072 O O . ALA A 1 143 ? -1.345 -2.847 -12.945 1.00 82.06 143 ALA A O 1
ATOM 1073 N N . VAL A 1 144 ? -2.129 -4.922 -13.374 1.00 86.06 144 VAL A N 1
ATOM 1074 C CA . VAL A 1 144 ? -2.753 -5.163 -12.072 1.00 86.06 144 VAL A CA 1
ATOM 1075 C C . VAL A 1 144 ? -2.207 -6.478 -11.543 1.00 86.06 144 VAL A C 1
ATOM 1077 O O . VAL A 1 144 ? -2.335 -7.511 -12.197 1.00 86.06 144 VAL A O 1
ATOM 1080 N N . HIS A 1 145 ? -1.619 -6.430 -10.356 1.00 87.19 145 HIS A N 1
ATOM 1081 C CA . HIS A 1 145 ? -1.136 -7.604 -9.639 1.00 87.19 145 HIS A CA 1
ATOM 1082 C C . HIS A 1 145 ? -2.133 -7.985 -8.553 1.00 87.19 145 HIS A C 1
ATOM 1084 O O . HIS A 1 145 ? -2.702 -7.105 -7.901 1.00 87.19 145 HIS A O 1
ATOM 1090 N N . VAL A 1 146 ? -2.326 -9.286 -8.335 1.00 87.25 146 VAL A N 1
ATOM 1091 C CA . VAL A 1 146 ? -3.260 -9.800 -7.326 1.00 87.25 146 VAL A CA 1
ATOM 1092 C C . VAL A 1 146 ? -2.507 -10.648 -6.315 1.00 87.25 146 VAL A C 1
ATOM 1094 O O . VAL A 1 146 ? -1.810 -11.602 -6.657 1.00 87.25 146 VAL A O 1
ATOM 1097 N N . TYR A 1 147 ? -2.691 -10.300 -5.051 1.00 84.81 147 TYR A N 1
ATOM 1098 C CA . TYR A 1 147 ? -1.978 -10.849 -3.914 1.00 84.81 147 TYR A CA 1
ATOM 1099 C C . TYR A 1 147 ? -2.977 -11.396 -2.897 1.00 84.81 147 TYR A C 1
ATOM 1101 O O . TYR A 1 147 ? -3.774 -10.644 -2.342 1.00 84.81 147 TYR A O 1
ATOM 1109 N N . GLY A 1 148 ? -2.935 -12.695 -2.605 1.00 80.50 148 GLY A N 1
ATOM 1110 C CA . GLY A 1 148 ? -3.777 -13.259 -1.548 1.00 80.50 148 GLY A CA 1
ATOM 1111 C C . GLY A 1 148 ? -3.216 -12.897 -0.176 1.00 80.50 148 GLY A C 1
ATOM 1112 O O . GLY A 1 148 ? -2.098 -13.299 0.131 1.00 80.50 148 GLY A O 1
ATOM 1113 N N . MET A 1 149 ? -3.955 -12.183 0.674 1.00 7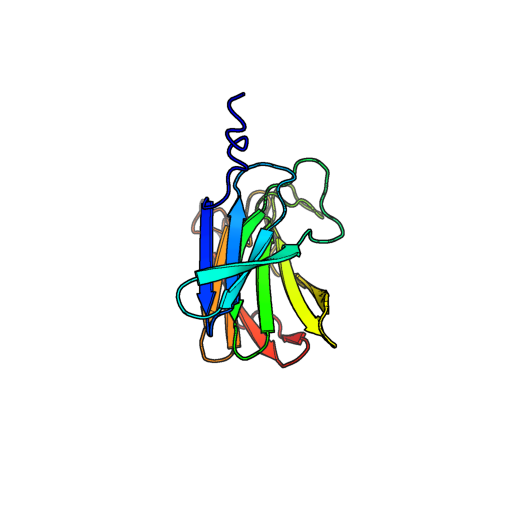0.38 149 MET A N 1
ATOM 1114 C CA . MET A 1 149 ? -3.463 -11.832 2.011 1.00 70.38 149 MET A CA 1
ATOM 1115 C C . MET A 1 149 ? -4.049 -12.766 3.072 1.00 70.38 149 MET A C 1
ATOM 1117 O O . MET A 1 149 ? -5.192 -12.596 3.506 1.00 70.38 149 MET A O 1
ATOM 1121 N N . ARG A 1 150 ? -3.259 -13.737 3.540 1.00 64.12 150 ARG A N 1
ATOM 1122 C CA . ARG A 1 150 ? -3.598 -14.505 4.752 1.00 64.12 150 ARG A CA 1
ATOM 1123 C C . ARG A 1 150 ? -3.211 -13.703 5.998 1.00 64.12 150 ARG A C 1
ATOM 1125 O O . ARG A 1 150 ? -2.557 -12.672 5.880 1.00 64.12 150 ARG A O 1
ATOM 1132 N N . SER A 1 151 ? -3.672 -14.152 7.168 1.00 56.97 151 SER A N 1
ATOM 1133 C CA . SER A 1 151 ? -3.656 -13.461 8.476 1.00 56.97 151 SER A CA 1
ATOM 1134 C C . SER A 1 151 ? -2.344 -12.768 8.885 1.00 56.97 151 SER A C 1
ATOM 1136 O O . SER A 1 151 ? -2.357 -11.924 9.774 1.00 56.97 151 SER A O 1
ATOM 1138 N N . ASP A 1 152 ? -1.227 -13.109 8.254 1.00 53.06 152 ASP A N 1
ATOM 1139 C CA . ASP A 1 152 ? 0.115 -12.610 8.536 1.00 53.06 152 ASP A CA 1
ATOM 1140 C C . ASP A 1 152 ? 1.041 -12.553 7.301 1.00 53.06 152 ASP A C 1
ATOM 1142 O O . ASP A 1 152 ? 2.179 -12.095 7.423 1.00 53.06 152 ASP A O 1
ATOM 1146 N N . GLU A 1 153 ? 0.581 -12.960 6.108 1.00 52.19 153 GLU A N 1
ATOM 1147 C CA . GLU A 1 153 ? 1.427 -13.013 4.910 1.00 52.19 153 GLU A CA 1
ATOM 1148 C C . GLU A 1 153 ? 0.650 -12.795 3.600 1.00 52.19 153 GLU A C 1
ATOM 1150 O O . GLU A 1 153 ? -0.360 -13.453 3.330 1.00 52.19 153 GLU A O 1
ATOM 1155 N N . VAL A 1 154 ? 1.152 -11.897 2.746 1.00 55.06 154 VAL A N 1
ATOM 1156 C CA . VAL A 1 154 ? 0.792 -11.838 1.327 1.00 55.06 154 VAL A CA 1
ATOM 1157 C C . VAL A 1 154 ? 1.440 -13.010 0.582 1.00 55.06 154 VAL A C 1
ATOM 1159 O O . VAL A 1 154 ? 2.662 -13.080 0.444 1.00 55.06 154 VAL A O 1
ATOM 1162 N N . LEU A 1 155 ? 0.615 -13.913 0.058 1.00 55.62 155 LEU A N 1
ATOM 1163 C CA . LEU A 1 155 ? 1.027 -14.959 -0.870 1.00 55.62 155 LEU A CA 1
ATOM 1164 C C . LEU A 1 155 ? 1.283 -14.346 -2.254 1.00 55.62 155 LEU A C 1
ATOM 1166 O O . LEU A 1 155 ? 0.554 -13.458 -2.698 1.00 55.62 155 LEU A O 1
ATOM 1170 N N . ARG A 1 156 ? 2.364 -14.804 -2.898 1.00 57.25 156 ARG A N 1
ATOM 1171 C CA . ARG A 1 156 ? 2.909 -14.258 -4.153 1.00 57.25 156 ARG A CA 1
ATOM 1172 C C . ARG A 1 156 ? 1.882 -14.209 -5.291 1.00 57.25 156 ARG A C 1
ATOM 1174 O O . ARG A 1 156 ? 0.946 -15.003 -5.316 1.00 57.25 156 ARG A O 1
ATOM 1181 N N . ASP A 1 157 ? 2.150 -13.278 -6.208 1.00 50.84 157 ASP A N 1
ATOM 1182 C CA . ASP A 1 157 ? 1.403 -12.957 -7.429 1.00 50.84 157 ASP A CA 1
ATOM 1183 C C . ASP A 1 157 ? 0.844 -14.208 -8.128 1.00 50.84 157 ASP A C 1
ATOM 1185 O O . ASP A 1 157 ? 1.583 -15.150 -8.419 1.00 50.84 157 ASP A O 1
ATOM 1189 N N . GLY A 1 158 ? -0.475 -14.233 -8.324 1.00 46.12 158 GLY A N 1
ATOM 1190 C CA . GLY A 1 158 ? -1.219 -15.395 -8.819 1.00 46.12 158 GLY A CA 1
ATOM 1191 C C . GLY A 1 158 ? -1.422 -15.449 -10.334 1.00 46.12 158 GLY A C 1
ATOM 1192 O O . GLY A 1 158 ? -2.140 -16.337 -10.793 1.00 46.12 158 GLY A O 1
ATOM 1193 N N . PHE A 1 159 ? -0.840 -14.527 -11.107 1.00 42.16 159 PHE A N 1
ATOM 1194 C CA . PHE A 1 159 ? -1.017 -14.470 -12.560 1.00 42.16 159 PHE A CA 1
ATOM 1195 C C . PHE A 1 159 ? 0.333 -14.426 -13.296 1.00 42.16 159 PHE A C 1
ATOM 1197 O O . PHE A 1 159 ? 0.931 -13.362 -13.455 1.00 42.16 159 PHE A O 1
ATOM 1204 N N . GLU A 1 160 ? 0.780 -15.597 -13.766 1.00 42.34 160 GLU A N 1
ATOM 1205 C CA . GLU A 1 160 ? 1.669 -15.734 -14.936 1.00 42.34 160 GLU A CA 1
ATOM 1206 C C . GLU A 1 160 ? 0.835 -15.909 -16.213 1.00 42.34 160 GLU A C 1
ATOM 1208 O O . GLU A 1 160 ? -0.178 -16.651 -16.161 1.00 42.34 160 GLU A O 1
#

Sequence (160 aa):
GNNTPTPQGYGYDVSVDQGLLAAASYRANTPVAVRRRSGNDFLPETTLIPSGLAANEPLWAVAVDGAAERIAVGAPQHSVSLTRQGAVFVFHRQAGNWQQSQRLLSSTPNSEAQFGEELLIADDGSLLVGAHSETRAFRFEGAVHVYGMRSDEVLRDGFE

Nearest PDB structures (foldseek):
  7d4i-assembly1_B1  TM=6.638E-01  e=3.934E-02  Saccharomyces cerevisiae S288C
  5tik-assembly4_D  TM=5.653E-01  e=2.679E-02  Plasmodium falciparum 3D7
  7pi3-assembly2_H  TM=5.319E-01  e=1.552E-01  Plasmodium falciparum 3D7
  6zqc-assembly1_JC  TM=6.562E-01  e=1.645E+00  Saccharomyces cerevisiae S288C
  7fik-assembly1_h  TM=3.319E-01  e=2.999E-01  Xenopus laevis

pLDDT: mean 85.25, std 16.31, range [32.78, 98.0]

Mean predicted aligned error: 7.12 Å

Secondary structure (DSSP, 8-state):
---------EEEEEEEETTEEEEEESSTTPPEEEEEEETTEEEEEEEE--TTPPTT--B-EEEEETTTTEEEEEETT--SSSTT-BEEEEEEEETTEEEEEEEE--SS--TT--BTSEEEE-TTSEEEEEETT---SSS---EEEEEEEETTEEE-----

Foldseek 3Di:
DPPPPDPLQWDLEWEDDPQWIWIFGPWFPRFIWIWGDDPPDTHTDDTDDDPPADGRFGWREWEDDVVLQKIKIWRQQGDDPAGSLTKIWMWGQDPNDTDGLDIDGDPPGDHSQSWRNYWYQDPQRKIKIKRQQDDDPDGRPIDIFIWRDDSRDTDDTDDD

Solvent-accessible surface area (backbone atoms only — not comparable to full-atom values): 8633 Å² total; per-residue (Å²): 134,87,81,69,73,76,81,75,46,67,68,65,22,69,25,69,26,87,50,35,33,38,31,10,8,69,40,50,72,36,53,34,43,32,26,36,56,54,92,95,44,70,44,83,70,53,70,49,70,74,86,88,68,63,92,67,50,33,30,39,16,32,21,38,40,35,88,77,40,33,39,42,38,9,23,22,66,40,61,87,93,38,60,24,23,17,24,31,36,32,31,37,57,52,98,90,41,81,38,80,74,47,78,48,63,65,94,78,70,39,63,50,8,20,23,17,51,38,52,42,53,45,97,87,38,33,37,39,33,27,12,64,42,24,60,56,104,68,78,57,66,34,46,75,48,47,27,48,45,53,102,86,47,72,44,74,73,76,78,133